Protein AF-A0A9X7JM25-F1 (afdb_monomer)

Solvent-accessible surface area (backbone atoms only — not comparable to full-atom values): 6922 Å² total; per-residue (Å²): 92,51,66,63,27,48,54,49,48,66,61,39,54,89,44,40,54,69,68,23,54,50,30,38,52,52,12,54,49,28,42,51,52,20,72,70,44,89,47,70,68,56,23,52,52,27,41,51,51,10,42,55,28,9,51,52,13,34,55,44,31,55,50,28,43,59,54,46,61,68,72,71,54,93,78,71,74,87,81,81,86,73,93,77,94,79,82,95,66,73,71,80,69,86,78,89,75,85,86,85,78,80,91,72,96,80,84,88,85,91,85,86,132

Sequence (113 aa):
EVAAARDFVTTHRGAVGCRARTRLAEAERHLGLARGARDLRTMRSETGHADSLARQARALAEHDVGTYGTRYDPGTPPPTRALGGALLGGIILAGLLPARFGGGATRGRLAAG

Radius of gyration: 21.44 Å; Cα contacts (8 Å, |Δi|>4): 85; chains: 1; bounding box: 59×49×49 Å

Organism: NCBI:txid35764

Mean predicted aligned error: 14.3 Å

Foldseek 3Di:
DLVVLVVLCVQQVVQADPQLVVLSVQLVVLCVQLVVDPDPVSVVVSNVSSVVSSVVSNVRSVVSVVVSVVVPPPDDDDDDDDDDDDDPGPPPPPDDDDDPDDDDPPDPPDPDD

Secondary structure (DSSP, 8-state):
-HHHHHHHHHHTTTT--HHHHHHHHHHHHHHHHHHH-SSHHHHHHHHHHHHHHHHHHHHHHHHHHHHHHHHS-TT-PSP-S------------S-SS----------------

pLDDT: mean 77.91, std 23.53, range [39.62, 98.81]

Structure (mmCIF, N/CA/C/O backbone):
data_AF-A0A9X7JM25-F1
#
_entry.id   AF-A0A9X7JM25-F1
#
loop_
_atom_site.group_PDB
_atom_site.id
_atom_site.type_symbol
_atom_site.label_atom_id
_atom_site.label_alt_id
_atom_site.label_comp_id
_atom_site.label_asym_id
_atom_site.label_entity_id
_atom_site.label_seq_id
_atom_site.pdbx_PDB_ins_code
_atom_site.Cartn_x
_atom_site.Cartn_y
_atom_site.Cartn_z
_atom_site.occupancy
_atom_site.B_iso_or_equiv
_atom_site.auth_seq_id
_atom_site.auth_comp_id
_atom_site.auth_asym_id
_atom_site.auth_atom_id
_atom_site.pdbx_PDB_model_num
ATOM 1 N N . GLU A 1 1 ? 9.565 2.365 0.554 1.00 93.19 1 GLU A N 1
ATOM 2 C CA . GLU A 1 1 ? 8.119 2.617 0.760 1.00 93.19 1 GLU A CA 1
ATOM 3 C C . GLU A 1 1 ? 7.229 1.371 0.805 1.00 93.19 1 GLU A C 1
ATOM 5 O O . GLU A 1 1 ? 6.588 1.173 1.829 1.00 93.19 1 GLU A O 1
ATOM 10 N N . VAL A 1 2 ? 7.169 0.521 -0.236 1.00 97.19 2 VAL A N 1
ATOM 11 C CA . VAL A 1 2 ? 6.198 -0.607 -0.311 1.00 97.19 2 VAL A CA 1
ATOM 12 C C . VAL A 1 2 ? 6.240 -1.539 0.910 1.00 97.19 2 VAL A C 1
ATOM 14 O O . VAL A 1 2 ? 5.201 -1.817 1.501 1.00 97.19 2 VAL A O 1
ATOM 17 N N . ALA A 1 3 ? 7.434 -1.973 1.332 1.00 97.62 3 ALA A N 1
ATOM 18 C CA . ALA A 1 3 ? 7.593 -2.829 2.511 1.00 97.62 3 ALA A CA 1
ATOM 19 C C . ALA A 1 3 ? 7.087 -2.147 3.795 1.00 97.62 3 ALA A C 1
ATOM 21 O O . ALA A 1 3 ? 6.287 -2.720 4.520 1.00 97.62 3 ALA A O 1
ATOM 22 N N . ALA A 1 4 ? 7.446 -0.880 4.015 1.00 96.75 4 ALA A N 1
ATOM 23 C CA . ALA A 1 4 ? 6.991 -0.123 5.179 1.00 96.75 4 ALA A CA 1
ATOM 24 C C . ALA A 1 4 ? 5.463 0.076 5.199 1.00 96.75 4 ALA A C 1
ATOM 26 O O . ALA A 1 4 ? 4.848 0.045 6.265 1.00 96.75 4 ALA A O 1
ATOM 27 N N . ALA A 1 5 ? 4.838 0.285 4.034 1.00 97.56 5 ALA A N 1
ATOM 28 C CA . ALA A 1 5 ? 3.382 0.355 3.919 1.00 97.56 5 ALA A CA 1
ATOM 29 C C . ALA A 1 5 ? 2.732 -1.004 4.229 1.00 97.56 5 ALA A C 1
ATOM 31 O O . ALA A 1 5 ? 1.753 -1.056 4.974 1.00 97.56 5 ALA A O 1
ATOM 32 N N . ARG A 1 6 ? 3.304 -2.103 3.721 1.00 98.31 6 ARG A N 1
ATOM 33 C CA . ARG A 1 6 ? 2.870 -3.467 4.044 1.00 98.31 6 ARG A CA 1
ATOM 34 C C . ARG A 1 6 ? 2.939 -3.737 5.540 1.00 98.31 6 ARG A C 1
ATOM 36 O O . ARG A 1 6 ? 1.923 -4.125 6.107 1.00 98.31 6 ARG A O 1
ATOM 43 N N . ASP A 1 7 ? 4.078 -3.479 6.172 1.00 97.56 7 ASP A N 1
ATOM 44 C CA . ASP A 1 7 ? 4.289 -3.749 7.598 1.00 97.56 7 ASP A CA 1
ATOM 45 C C . ASP A 1 7 ? 3.299 -2.972 8.475 1.00 97.56 7 ASP A C 1
ATOM 47 O O . ASP A 1 7 ? 2.725 -3.507 9.431 1.00 97.56 7 ASP A O 1
ATOM 51 N N . PHE A 1 8 ? 3.031 -1.712 8.117 1.00 96.75 8 PHE A N 1
ATOM 52 C CA . PHE A 1 8 ? 2.034 -0.900 8.807 1.00 96.75 8 PHE A CA 1
ATOM 53 C C . PHE A 1 8 ? 0.626 -1.495 8.671 1.00 96.75 8 PHE A C 1
ATOM 55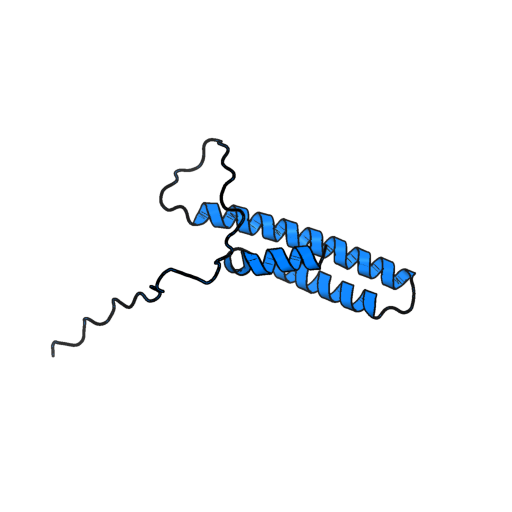 O O . PHE A 1 8 ? -0.078 -1.649 9.674 1.00 96.75 8 PHE A O 1
ATOM 62 N N . VAL A 1 9 ? 0.228 -1.872 7.451 1.00 96.00 9 VAL A N 1
ATOM 63 C CA . VAL A 1 9 ? -1.080 -2.485 7.172 1.00 96.00 9 VAL A CA 1
ATOM 64 C C . VAL A 1 9 ? -1.228 -3.837 7.871 1.00 96.00 9 VAL A C 1
ATOM 66 O O . VAL A 1 9 ? -2.299 -4.122 8.407 1.00 96.00 9 VAL A O 1
ATOM 69 N N . THR A 1 10 ? -0.182 -4.667 7.911 1.00 96.12 10 THR A N 1
ATOM 70 C CA . THR A 1 10 ? -0.231 -5.967 8.596 1.00 96.12 10 THR A CA 1
ATOM 71 C C . THR A 1 10 ? -0.344 -5.808 10.106 1.00 96.12 10 THR A C 1
ATOM 73 O O . THR A 1 10 ? -1.133 -6.521 10.727 1.00 96.12 10 THR A O 1
ATOM 76 N N . THR A 1 11 ? 0.380 -4.846 10.683 1.00 95.75 11 THR A N 1
ATOM 77 C CA . THR A 1 11 ? 0.337 -4.548 12.124 1.00 95.75 11 THR A CA 1
ATOM 78 C C . THR A 1 11 ? -1.043 -4.036 12.543 1.00 95.75 11 THR A C 1
ATOM 80 O O . THR A 1 11 ? -1.583 -4.465 13.557 1.00 95.75 11 THR A O 1
ATOM 83 N N . HIS A 1 12 ? -1.675 -3.194 11.721 1.00 95.19 12 HIS A N 1
ATOM 84 C CA . HIS A 1 12 ? -2.960 -2.557 12.032 1.00 95.19 12 HIS A CA 1
ATOM 85 C C . HIS A 1 12 ? -4.141 -3.158 11.264 1.00 95.19 12 HIS A C 1
ATOM 87 O O . HIS A 1 12 ? -5.150 -2.492 11.021 1.00 95.19 12 HIS A O 1
ATOM 93 N N . ARG A 1 13 ? -4.052 -4.436 10.876 1.00 90.69 13 ARG A N 1
ATOM 94 C CA . ARG A 1 13 ? -5.011 -5.063 9.952 1.00 90.69 13 ARG A CA 1
ATOM 95 C C . ARG A 1 13 ? -6.476 -4.999 10.396 1.00 90.69 13 ARG A C 1
ATOM 97 O O . ARG A 1 13 ? -7.338 -5.162 9.546 1.00 90.69 13 ARG A O 1
ATOM 104 N N . GLY A 1 14 ? -6.760 -4.814 11.688 1.00 91.31 14 GLY A N 1
ATOM 105 C CA . GLY A 1 14 ? -8.125 -4.665 12.210 1.00 91.31 14 GLY A CA 1
ATOM 106 C C . GLY A 1 14 ? -8.721 -3.268 12.010 1.00 91.31 14 GLY A C 1
ATOM 107 O O . GLY A 1 14 ? -9.931 -3.145 11.868 1.00 91.31 14 GLY A O 1
ATOM 108 N N . ALA A 1 15 ? -7.877 -2.236 11.953 1.00 92.81 15 ALA A N 1
ATOM 109 C CA . 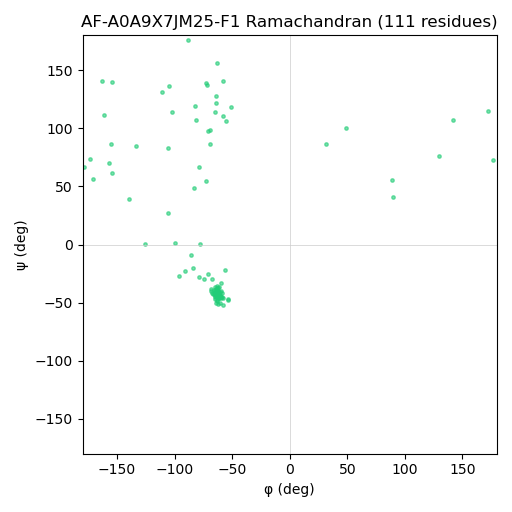ALA A 1 15 ? -8.294 -0.842 11.813 1.00 92.81 15 ALA A CA 1
ATOM 110 C C . ALA A 1 15 ? -8.252 -0.348 10.358 1.00 92.81 15 ALA A C 1
ATOM 112 O O . ALA A 1 15 ? -9.007 0.542 9.992 1.00 92.81 15 ALA A O 1
ATOM 113 N N . VAL A 1 16 ? -7.395 -0.933 9.517 1.00 96.19 16 VAL A N 1
ATOM 114 C CA . VAL A 1 16 ? -7.196 -0.498 8.125 1.00 96.19 16 VAL A CA 1
ATOM 115 C C . VAL A 1 16 ? -8.383 -0.880 7.226 1.00 96.19 16 VAL A C 1
ATOM 117 O O . VAL A 1 16 ? -8.908 -1.995 7.305 1.00 96.19 16 VAL A O 1
ATOM 120 N N . GLY A 1 17 ? -8.788 0.016 6.323 1.00 94.12 17 GLY A N 1
ATOM 121 C CA . GLY A 1 17 ? -9.892 -0.146 5.374 1.00 94.12 17 GLY A CA 1
ATOM 122 C C . GLY A 1 17 ? -9.505 -0.786 4.032 1.00 94.12 17 GLY A C 1
ATOM 123 O O . GLY A 1 17 ? -8.346 -1.102 3.756 1.00 94.12 17 GLY A O 1
ATOM 124 N N . CYS A 1 18 ? -10.494 -1.027 3.163 1.00 96.94 18 CYS A N 1
ATOM 125 C CA . CYS A 1 18 ? -10.274 -1.667 1.856 1.00 96.94 18 CYS A CA 1
ATOM 126 C C . CYS A 1 18 ? -9.434 -0.803 0.903 1.00 96.94 18 CYS A C 1
ATOM 128 O O . CYS A 1 18 ? -8.551 -1.329 0.236 1.00 96.94 18 CYS A O 1
ATOM 130 N N . ARG A 1 19 ? -9.638 0.522 0.893 1.00 97.50 19 ARG A N 1
ATOM 131 C CA . ARG A 1 19 ? -8.928 1.450 -0.006 1.00 97.50 19 ARG A CA 1
ATOM 132 C C . ARG A 1 19 ? -7.412 1.409 0.194 1.00 97.50 19 ARG A C 1
ATOM 134 O O . ARG A 1 19 ? -6.679 1.298 -0.784 1.00 97.50 19 ARG A O 1
ATOM 141 N N . ALA A 1 20 ? -6.951 1.444 1.446 1.00 97.94 20 ALA A N 1
ATOM 142 C CA . ALA A 1 20 ? -5.531 1.338 1.773 1.00 97.94 20 ALA A CA 1
ATOM 143 C C . ALA A 1 20 ? -4.936 0.003 1.287 1.00 97.94 20 ALA A C 1
ATOM 145 O O . ALA A 1 20 ? -3.879 -0.015 0.658 1.00 97.94 20 ALA A O 1
ATOM 146 N N . ARG A 1 21 ? -5.655 -1.110 1.503 1.00 98.00 21 ARG A N 1
ATOM 147 C CA . ARG A 1 21 ? -5.232 -2.443 1.039 1.00 98.00 21 ARG A CA 1
ATOM 148 C C . ARG A 1 21 ? -5.171 -2.541 -0.485 1.00 98.00 21 ARG A C 1
ATOM 150 O O . ARG A 1 21 ? -4.213 -3.101 -1.005 1.00 98.00 21 ARG A O 1
ATOM 157 N N . THR A 1 22 ? -6.140 -1.971 -1.201 1.00 98.44 22 THR A N 1
ATOM 158 C CA . THR A 1 22 ? -6.124 -1.937 -2.672 1.00 98.44 22 THR A CA 1
ATOM 159 C C . THR A 1 22 ? -4.912 -1.171 -3.192 1.00 98.44 22 THR A C 1
ATOM 161 O O . THR A 1 22 ? -4.199 -1.687 -4.047 1.00 98.44 22 THR A O 1
ATOM 164 N N . ARG A 1 23 ? -4.609 0.012 -2.637 1.00 98.44 23 ARG A N 1
ATOM 165 C CA . ARG A 1 23 ? -3.425 0.780 -3.059 1.00 98.44 23 ARG A CA 1
ATOM 166 C C . ARG A 1 23 ? -2.116 0.049 -2.768 1.00 98.44 23 ARG A C 1
ATOM 168 O O . ARG A 1 23 ? -1.198 0.124 -3.577 1.00 98.44 23 ARG A O 1
ATOM 175 N N . LEU A 1 24 ? -2.038 -0.690 -1.660 1.00 98.62 24 LEU A N 1
ATOM 176 C CA . LEU A 1 24 ? -0.881 -1.537 -1.371 1.00 98.62 24 LEU A CA 1
ATOM 177 C C . LEU A 1 24 ? -0.736 -2.670 -2.401 1.00 98.62 24 LEU A C 1
ATOM 179 O O . LEU A 1 24 ? 0.360 -2.881 -2.909 1.00 98.62 24 LEU A O 1
ATOM 183 N N . ALA A 1 25 ? -1.829 -3.353 -2.750 1.00 98.62 25 ALA A N 1
ATOM 184 C CA . ALA A 1 25 ? -1.804 -4.419 -3.752 1.00 98.62 25 ALA A CA 1
ATOM 185 C C . ALA A 1 25 ? -1.375 -3.901 -5.138 1.00 98.62 25 ALA A C 1
ATOM 187 O O . ALA A 1 25 ? -0.586 -4.544 -5.832 1.00 98.62 25 ALA A O 1
ATOM 188 N N . GLU A 1 26 ? -1.840 -2.713 -5.532 1.00 98.69 26 GLU A N 1
ATOM 189 C CA . GLU A 1 26 ? -1.385 -2.058 -6.762 1.00 98.69 26 GLU A CA 1
ATOM 190 C C . GLU A 1 26 ? 0.104 -1.688 -6.688 1.00 98.69 26 GLU A C 1
ATOM 192 O O . GLU A 1 26 ? 0.839 -1.924 -7.647 1.00 98.69 26 GLU A O 1
ATOM 197 N N . ALA A 1 27 ? 0.579 -1.175 -5.548 1.00 98.75 27 ALA A N 1
ATOM 198 C CA . ALA A 1 27 ? 1.996 -0.876 -5.34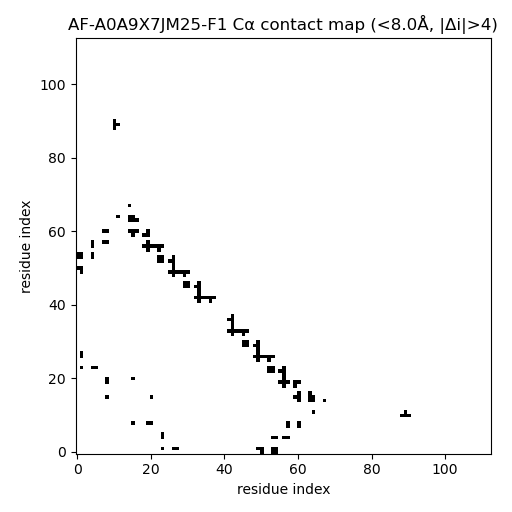8 1.00 98.75 27 ALA A CA 1
ATOM 199 C C . ALA A 1 27 ? 2.878 -2.128 -5.502 1.00 98.75 27 ALA A C 1
ATOM 201 O O . ALA A 1 27 ? 3.898 -2.096 -6.192 1.00 98.75 27 ALA A O 1
ATOM 202 N N . GLU A 1 28 ? 2.471 -3.250 -4.902 1.00 98.56 28 GLU A N 1
ATOM 203 C CA . GLU A 1 28 ? 3.168 -4.534 -5.022 1.00 98.56 28 GLU A CA 1
ATOM 204 C C . GLU A 1 28 ? 3.149 -5.066 -6.461 1.00 98.56 28 GLU A C 1
ATOM 206 O O . GLU A 1 28 ? 4.168 -5.573 -6.941 1.00 98.56 28 GLU A O 1
ATOM 211 N N . ARG A 1 29 ? 2.033 -4.888 -7.182 1.00 98.62 29 ARG A N 1
ATOM 212 C CA . ARG A 1 29 ? 1.929 -5.228 -8.607 1.00 98.62 29 ARG A CA 1
ATOM 213 C C . ARG A 1 29 ? 2.936 -4.439 -9.447 1.00 98.62 29 ARG A C 1
ATOM 215 O O . ARG A 1 29 ? 3.682 -5.052 -10.208 1.00 98.62 29 ARG A O 1
ATOM 222 N N . HIS A 1 30 ? 2.993 -3.115 -9.294 1.00 98.56 30 HIS A N 1
ATOM 223 C CA . HIS A 1 30 ? 3.952 -2.266 -10.014 1.00 98.56 30 HIS A CA 1
ATOM 224 C C . HIS A 1 30 ? 5.406 -2.611 -9.663 1.00 98.56 30 HIS A C 1
ATOM 226 O O . HIS A 1 30 ? 6.262 -2.682 -10.542 1.00 98.56 30 HIS A O 1
ATOM 232 N N . LEU A 1 31 ? 5.690 -2.943 -8.401 1.00 98.31 31 LEU A N 1
ATOM 233 C CA . LEU A 1 31 ? 7.016 -3.413 -8.000 1.00 98.31 31 LEU A CA 1
ATOM 234 C C . LEU A 1 31 ? 7.381 -4.757 -8.658 1.00 98.31 31 LEU A C 1
ATOM 236 O O . LEU A 1 31 ? 8.536 -4.975 -9.025 1.00 98.31 31 LEU A O 1
ATOM 240 N N . GLY A 1 32 ? 6.407 -5.653 -8.833 1.00 98.19 32 GLY A N 1
ATOM 241 C CA . GLY A 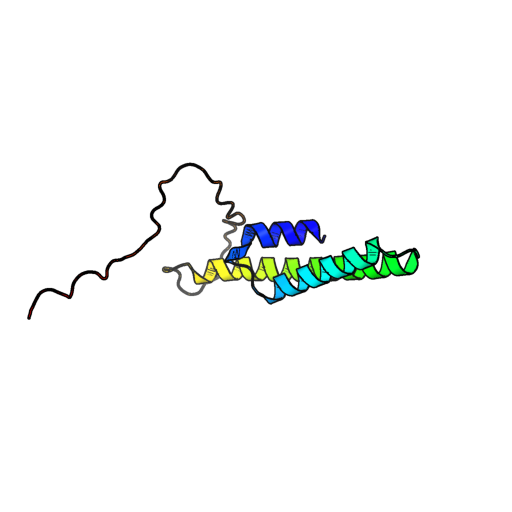1 32 ? 6.571 -6.886 -9.604 1.00 98.19 32 GLY A CA 1
ATOM 242 C C . GLY A 1 32 ? 6.909 -6.618 -11.074 1.00 98.19 32 GLY A C 1
ATOM 243 O O . GLY A 1 32 ? 7.844 -7.219 -11.601 1.00 98.19 32 GLY A O 1
ATOM 244 N N . LEU A 1 33 ? 6.210 -5.671 -11.709 1.00 98.12 33 LEU A N 1
ATOM 245 C CA . LEU A 1 33 ? 6.489 -5.246 -13.087 1.00 98.12 33 LEU A CA 1
ATOM 246 C C . LEU A 1 33 ? 7.888 -4.630 -13.219 1.00 98.12 33 LEU A C 1
ATOM 248 O O . LEU 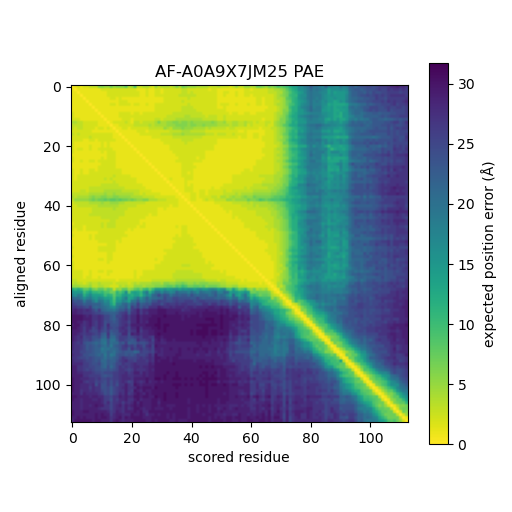A 1 33 ? 8.631 -4.995 -14.128 1.00 98.12 33 LEU A O 1
ATOM 252 N N . ALA A 1 34 ? 8.286 -3.770 -12.276 1.00 97.94 34 ALA A N 1
ATOM 253 C CA . ALA A 1 34 ? 9.620 -3.174 -12.244 1.00 97.94 34 ALA A CA 1
ATOM 254 C C . ALA A 1 34 ? 10.727 -4.237 -12.171 1.00 97.94 34 ALA A C 1
ATOM 256 O O . ALA A 1 34 ? 11.724 -4.133 -12.880 1.00 97.94 34 ALA A O 1
ATOM 257 N N . ARG A 1 35 ? 10.540 -5.283 -11.353 1.00 97.62 35 ARG A N 1
ATOM 258 C CA . ARG A 1 35 ? 11.498 -6.397 -11.215 1.00 97.62 35 ARG A CA 1
ATOM 259 C C . ARG A 1 35 ? 11.610 -7.257 -12.475 1.00 97.62 35 ARG A C 1
ATOM 261 O O . ARG A 1 35 ? 12.664 -7.834 -12.711 1.00 97.62 35 ARG A O 1
ATOM 268 N N . GLY A 1 36 ? 10.534 -7.364 -13.254 1.00 97.50 36 GLY A N 1
ATOM 269 C CA . GLY A 1 36 ? 10.522 -8.092 -14.526 1.00 97.50 36 GLY A CA 1
ATOM 270 C C . GLY A 1 36 ? 10.993 -7.268 -15.730 1.00 97.50 36 GLY A C 1
ATOM 271 O O . GLY A 1 36 ? 11.165 -7.824 -16.816 1.00 97.50 36 GLY A O 1
ATOM 272 N N . ALA A 1 37 ? 11.184 -5.956 -15.571 1.00 97.25 37 ALA A N 1
ATOM 273 C CA . ALA A 1 37 ? 11.572 -5.070 -16.659 1.00 97.25 37 ALA A CA 1
ATOM 274 C C . ALA A 1 37 ? 13.031 -5.299 -17.085 1.00 97.25 37 ALA A C 1
ATOM 276 O O . ALA A 1 37 ? 13.929 -5.408 -16.254 1.00 97.25 37 ALA A O 1
ATOM 277 N N . ARG A 1 38 ? 13.271 -5.324 -18.401 1.00 96.88 38 ARG A N 1
ATOM 278 C CA . ARG A 1 38 ? 14.621 -5.431 -18.988 1.00 96.88 38 ARG A CA 1
ATOM 279 C C . ARG A 1 38 ? 15.264 -4.071 -19.261 1.00 96.88 38 ARG A C 1
ATOM 281 O O . ARG A 1 38 ? 16.484 -3.968 -19.288 1.00 96.88 38 ARG A O 1
ATOM 288 N N . ASP A 1 39 ? 14.441 -3.034 -19.408 1.00 97.00 39 ASP A N 1
ATOM 289 C CA . ASP A 1 39 ? 14.882 -1.679 -19.723 1.00 97.00 39 ASP A CA 1
ATOM 290 C C . ASP A 1 39 ? 14.818 -0.765 -18.498 1.00 97.00 39 ASP A C 1
ATOM 292 O O . ASP A 1 39 ? 13.809 -0.703 -17.787 1.00 97.00 39 ASP A O 1
ATOM 296 N N . LEU A 1 40 ? 15.869 0.038 -18.308 1.00 97.00 40 LEU A N 1
ATOM 297 C CA . LEU A 1 40 ? 15.990 0.954 -17.170 1.00 97.00 40 LEU A CA 1
ATOM 298 C C . LEU A 1 40 ? 14.857 1.993 -17.108 1.00 97.00 40 LEU A C 1
ATOM 300 O O . LEU A 1 40 ? 14.441 2.395 -16.021 1.00 97.00 40 LEU A O 1
ATOM 304 N N . ARG A 1 41 ? 14.340 2.427 -18.266 1.00 97.75 41 ARG A N 1
ATOM 305 C CA . ARG A 1 41 ? 13.230 3.393 -18.346 1.00 97.75 41 ARG A CA 1
ATOM 306 C C . ARG A 1 41 ? 11.952 2.821 -17.735 1.00 97.75 41 ARG A C 1
ATOM 308 O O . ARG A 1 41 ? 11.363 3.457 -16.864 1.00 97.75 41 ARG A O 1
ATOM 315 N N . THR A 1 42 ? 11.573 1.613 -18.145 1.00 96.31 42 THR A N 1
ATOM 316 C CA . THR A 1 42 ? 10.390 0.908 -17.637 1.00 96.31 42 THR A CA 1
ATOM 317 C C . THR A 1 42 ? 10.557 0.579 -16.161 1.00 96.31 42 THR A C 1
ATOM 319 O O . THR A 1 42 ? 9.686 0.918 -15.366 1.00 96.31 42 THR A O 1
ATOM 322 N N . MET A 1 43 ? 11.713 0.031 -15.765 1.00 98.12 43 MET A N 1
ATOM 323 C CA . MET A 1 43 ? 12.019 -0.251 -14.359 1.00 98.12 43 MET A CA 1
ATOM 324 C C . MET A 1 43 ? 11.839 0.998 -13.481 1.00 98.12 43 MET A C 1
ATOM 326 O O . MET A 1 43 ? 11.195 0.935 -12.432 1.00 98.12 43 MET A O 1
ATOM 330 N N . ARG A 1 44 ? 12.366 2.152 -13.917 1.00 98.25 44 ARG A N 1
ATOM 331 C CA . ARG A 1 44 ? 12.264 3.416 -13.174 1.00 98.25 44 ARG A CA 1
ATOM 332 C C . ARG A 1 44 ? 10.829 3.940 -13.104 1.00 98.25 44 ARG A C 1
ATOM 334 O O . ARG A 1 44 ? 10.421 4.394 -12.038 1.00 98.25 44 ARG A O 1
ATOM 341 N N . SER A 1 45 ? 10.077 3.869 -14.203 1.00 98.31 45 SER A N 1
ATOM 342 C CA . SER A 1 45 ? 8.670 4.291 -14.231 1.00 98.31 45 SER A CA 1
ATOM 343 C C . SER A 1 45 ? 7.820 3.446 -13.280 1.00 98.31 45 SER A C 1
ATOM 345 O O . SER A 1 45 ? 7.140 3.984 -12.408 1.00 98.31 45 SER A O 1
ATOM 347 N N . GLU A 1 46 ? 7.920 2.121 -13.386 1.00 98.25 46 GLU A N 1
ATOM 348 C CA . GLU A 1 46 ? 7.171 1.171 -12.557 1.00 98.25 46 GLU A CA 1
ATOM 349 C C . GLU A 1 46 ? 7.539 1.279 -11.069 1.00 98.25 46 GLU A C 1
ATOM 351 O O . GLU A 1 46 ? 6.662 1.267 -10.206 1.00 98.25 46 GLU A O 1
ATOM 356 N N . THR A 1 47 ? 8.823 1.485 -10.752 1.00 98.44 47 THR A N 1
ATOM 357 C CA . THR A 1 47 ? 9.266 1.741 -9.368 1.00 98.44 47 THR A CA 1
ATOM 358 C C . THR A 1 47 ? 8.658 3.035 -8.820 1.00 98.44 47 THR A C 1
ATOM 360 O O . THR A 1 47 ? 8.193 3.067 -7.682 1.00 98.44 47 THR A O 1
ATOM 363 N N . GLY A 1 48 ? 8.596 4.094 -9.634 1.00 98.38 48 GLY A N 1
ATOM 364 C CA . GLY A 1 48 ? 7.959 5.354 -9.247 1.00 98.38 48 GLY A CA 1
ATOM 365 C C . GLY A 1 48 ? 6.456 5.208 -8.985 1.00 98.38 48 GLY A C 1
ATOM 366 O O . GLY A 1 48 ? 5.943 5.755 -8.005 1.00 98.38 48 GLY A O 1
ATOM 367 N N . HIS A 1 49 ? 5.752 4.425 -9.811 1.00 98.56 49 HIS A N 1
ATOM 368 C CA . HIS A 1 49 ? 4.343 4.092 -9.575 1.00 98.56 49 HIS A CA 1
ATOM 369 C C . HIS A 1 49 ? 4.157 3.310 -8.272 1.00 98.56 49 HIS A C 1
ATOM 371 O O . HIS A 1 49 ? 3.287 3.665 -7.472 1.00 98.56 49 HIS A O 1
ATOM 377 N N . ALA A 1 50 ? 5.002 2.306 -8.023 1.00 98.69 50 ALA A N 1
ATOM 378 C CA . ALA A 1 50 ? 4.975 1.526 -6.791 1.00 98.69 50 ALA A CA 1
ATOM 379 C C . ALA A 1 50 ? 5.167 2.408 -5.545 1.00 98.69 50 ALA A C 1
ATOM 381 O O . ALA A 1 50 ? 4.388 2.311 -4.595 1.00 98.69 50 ALA A O 1
ATOM 382 N N . ASP A 1 51 ? 6.146 3.316 -5.559 1.00 98.50 51 ASP A N 1
ATOM 383 C CA . ASP A 1 51 ? 6.404 4.218 -4.432 1.00 98.50 51 ASP A CA 1
ATOM 384 C C . ASP A 1 51 ? 5.256 5.210 -4.197 1.00 98.50 51 ASP A C 1
ATOM 386 O O . ASP A 1 51 ? 4.844 5.424 -3.053 1.00 98.50 51 ASP A O 1
ATOM 390 N N . SER A 1 52 ? 4.694 5.788 -5.263 1.00 98.75 52 SER A N 1
ATOM 391 C CA . SER A 1 52 ? 3.545 6.698 -5.159 1.00 98.75 52 SER A CA 1
ATOM 392 C C . SER A 1 52 ? 2.319 6.002 -4.559 1.00 98.75 52 SER A C 1
ATOM 394 O O . SER A 1 52 ? 1.652 6.546 -3.672 1.00 98.75 52 SER A O 1
ATOM 396 N N . LEU A 1 53 ? 2.024 4.779 -5.002 1.00 98.81 53 LEU A N 1
ATOM 397 C CA . LEU A 1 53 ? 0.908 3.989 -4.482 1.00 98.81 53 LEU A CA 1
ATOM 398 C C . LEU A 1 53 ? 1.145 3.541 -3.037 1.00 98.81 53 LEU A C 1
ATOM 400 O O . LEU A 1 53 ? 0.221 3.606 -2.227 1.00 98.81 53 LEU A O 1
ATOM 404 N N . ALA A 1 54 ? 2.375 3.169 -2.678 1.00 98.69 54 ALA A N 1
ATOM 405 C CA . ALA A 1 54 ? 2.727 2.802 -1.309 1.00 98.69 54 ALA A CA 1
ATOM 406 C C . ALA A 1 54 ? 2.547 3.967 -0.327 1.00 98.69 54 ALA A C 1
ATOM 408 O O . ALA A 1 54 ? 1.991 3.775 0.756 1.00 98.69 54 ALA A O 1
ATOM 409 N N . ARG A 1 55 ? 2.949 5.186 -0.711 1.00 98.62 55 ARG A N 1
ATOM 410 C CA . ARG A 1 55 ? 2.724 6.392 0.106 1.00 98.62 55 ARG A CA 1
ATOM 411 C C . ARG A 1 55 ? 1.235 6.671 0.303 1.00 98.62 55 ARG A C 1
ATOM 413 O O . ARG A 1 55 ? 0.813 6.964 1.418 1.00 98.62 55 ARG A O 1
ATOM 420 N N . GLN A 1 56 ? 0.430 6.520 -0.751 1.00 98.62 56 GLN A N 1
ATOM 421 C CA . GLN A 1 56 ? -1.027 6.668 -0.665 1.00 98.62 56 GLN A CA 1
ATOM 422 C C . GLN A 1 56 ? -1.659 5.599 0.236 1.00 98.62 56 GLN A C 1
ATOM 424 O O . GLN A 1 56 ? -2.503 5.921 1.071 1.00 98.62 56 GLN A O 1
ATOM 429 N N . ALA A 1 57 ? -1.231 4.341 0.107 1.00 98.56 57 ALA A N 1
ATOM 430 C CA . ALA A 1 57 ? -1.686 3.248 0.962 1.00 98.56 57 ALA A CA 1
ATOM 431 C C . ALA A 1 57 ? -1.377 3.527 2.437 1.00 98.56 57 ALA A C 1
ATOM 433 O O . ALA A 1 57 ? -2.250 3.365 3.289 1.00 98.56 57 ALA A O 1
ATOM 434 N N . ARG A 1 58 ? -0.159 3.998 2.726 1.00 98.12 58 ARG A N 1
ATOM 435 C CA . ARG A 1 58 ? 0.277 4.353 4.076 1.00 98.12 58 ARG A CA 1
ATOM 436 C C . ARG A 1 58 ? -0.540 5.507 4.660 1.00 98.12 58 ARG A C 1
ATOM 438 O O . ARG A 1 58 ? -1.050 5.360 5.762 1.00 98.12 58 ARG A O 1
ATOM 445 N N . ALA A 1 59 ? -0.725 6.599 3.919 1.00 98.19 59 ALA A N 1
ATOM 446 C CA . ALA A 1 59 ? -1.503 7.747 4.390 1.00 98.19 59 ALA A CA 1
ATOM 447 C C . ALA A 1 59 ? -2.967 7.377 4.698 1.00 98.19 59 ALA A C 1
ATOM 449 O O . ALA A 1 59 ? -3.520 7.796 5.714 1.00 98.19 59 ALA A O 1
ATOM 450 N N . LEU A 1 60 ? -3.588 6.546 3.850 1.00 98.31 60 LEU A N 1
ATOM 451 C CA . LEU A 1 60 ? -4.933 6.019 4.100 1.00 98.31 60 LEU A CA 1
ATOM 452 C C . LEU A 1 60 ? -4.963 5.118 5.340 1.00 98.31 60 LEU A C 1
ATOM 454 O O . LEU A 1 60 ? -5.852 5.258 6.172 1.00 98.31 60 LEU A O 1
ATOM 458 N N . ALA A 1 61 ? -3.982 4.227 5.489 1.00 97.31 61 ALA A N 1
ATOM 459 C CA . ALA A 1 61 ? -3.902 3.340 6.643 1.00 97.31 61 ALA A CA 1
ATOM 460 C C . ALA A 1 61 ? -3.699 4.116 7.957 1.00 97.31 61 ALA A C 1
ATOM 462 O O . ALA A 1 61 ? -4.333 3.791 8.957 1.00 97.31 61 ALA A O 1
ATOM 463 N N . GLU A 1 62 ? -2.850 5.145 7.967 1.00 96.19 62 GLU A N 1
ATOM 464 C CA . GLU A 1 62 ? -2.636 6.019 9.129 1.00 96.19 62 GLU A CA 1
ATOM 465 C C . GLU A 1 62 ? -3.926 6.765 9.510 1.00 96.19 62 GLU A C 1
ATOM 467 O O . GLU A 1 62 ? -4.277 6.832 10.690 1.00 96.19 62 GLU A O 1
ATOM 472 N N . HIS A 1 63 ? -4.684 7.250 8.520 1.00 96.38 63 HIS A N 1
ATOM 473 C CA . HIS A 1 63 ? -5.997 7.858 8.745 1.00 96.38 63 HIS A CA 1
ATOM 474 C C . HIS A 1 63 ? -7.018 6.861 9.320 1.00 96.38 63 HIS A C 1
ATOM 476 O O . HIS A 1 63 ? -7.719 7.171 10.288 1.00 96.38 63 HIS A O 1
ATOM 482 N N . ASP A 1 64 ? -7.084 5.652 8.761 1.00 93.25 64 ASP A N 1
ATOM 483 C CA . ASP A 1 64 ? -7.982 4.595 9.229 1.00 93.25 64 ASP A CA 1
ATOM 484 C C . ASP A 1 64 ? -7.675 4.214 10.690 1.00 93.25 64 ASP A C 1
ATOM 486 O O . ASP A 1 64 ? -8.585 4.126 11.514 1.00 93.25 64 ASP A O 1
ATOM 490 N N . VAL A 1 65 ? -6.394 4.082 11.053 1.00 94.19 65 VAL A N 1
ATOM 491 C CA . VAL A 1 65 ? -5.959 3.815 12.437 1.00 94.19 65 VAL A CA 1
ATOM 492 C C . VAL A 1 65 ? -6.338 4.956 13.380 1.00 94.19 65 VAL A C 1
ATOM 494 O O . VAL A 1 65 ? -6.868 4.698 14.463 1.00 94.19 65 VAL A O 1
ATOM 497 N N . GLY A 1 66 ? -6.120 6.207 12.967 1.00 89.88 66 GLY A N 1
ATOM 498 C CA . GLY A 1 66 ? -6.486 7.376 13.767 1.00 89.88 66 GLY A CA 1
ATOM 499 C C . GLY A 1 66 ? -7.989 7.450 14.047 1.00 89.88 66 GLY A C 1
ATOM 500 O O . GLY A 1 66 ? -8.400 7.677 15.182 1.00 89.88 66 GLY A O 1
ATOM 501 N N . THR A 1 67 ? -8.822 7.196 13.033 1.00 87.69 67 THR A N 1
ATOM 502 C CA . THR A 1 67 ? -10.289 7.230 13.183 1.00 87.69 67 THR A CA 1
ATOM 503 C C . THR A 1 67 ? -10.852 6.017 13.925 1.00 87.69 67 THR A C 1
ATOM 505 O O . THR A 1 67 ? -11.873 6.137 14.604 1.00 87.69 67 THR A O 1
ATOM 508 N N . TYR A 1 68 ? -10.198 4.856 13.833 1.00 82.19 68 TYR A N 1
ATOM 509 C CA . TYR A 1 68 ? -10.600 3.644 14.545 1.00 82.19 68 TYR A CA 1
ATOM 510 C C . TYR A 1 68 ? -10.536 3.826 16.069 1.00 82.19 68 TYR A C 1
ATOM 512 O O . TYR A 1 68 ? -11.469 3.430 16.768 1.00 82.19 68 TYR A O 1
ATOM 520 N N . GLY A 1 69 ? -9.491 4.492 16.576 1.00 69.50 69 GLY A N 1
ATOM 521 C CA . GLY A 1 69 ? -9.350 4.804 18.003 1.00 69.50 69 GLY A CA 1
ATOM 522 C C . GLY A 1 69 ? -10.468 5.701 18.548 1.00 69.50 69 GLY A C 1
ATOM 523 O O . GLY A 1 69 ? -10.952 5.472 19.651 1.00 69.50 69 GLY A O 1
ATOM 524 N N . THR A 1 70 ? -10.950 6.665 17.756 1.00 60.31 70 THR A N 1
ATOM 525 C CA . THR A 1 70 ? -12.036 7.581 18.160 1.00 60.31 70 THR A CA 1
ATOM 526 C C . THR A 1 70 ? -13.408 6.900 18.236 1.00 60.31 70 THR A C 1
ATOM 528 O O . THR A 1 70 ? -14.280 7.363 18.961 1.00 60.31 70 THR A O 1
ATOM 531 N N . ARG A 1 71 ? -13.632 5.805 17.493 1.00 57.12 71 ARG A N 1
ATOM 532 C CA . ARG A 1 71 ? -14.937 5.112 17.442 1.00 57.12 71 ARG A CA 1
ATOM 533 C C . ARG A 1 71 ? -15.158 4.107 18.573 1.00 57.12 71 ARG A C 1
ATOM 535 O O . ARG A 1 71 ? -16.302 3.735 18.810 1.00 57.12 71 ARG A O 1
ATOM 542 N N . TYR A 1 72 ? -14.093 3.632 19.219 1.00 49.78 72 TYR A N 1
ATOM 543 C CA . TYR A 1 72 ? -14.170 2.587 20.247 1.00 49.78 72 TYR A CA 1
ATOM 544 C C . TYR A 1 72 ? -14.126 3.133 21.683 1.00 49.78 72 TYR A C 1
ATOM 546 O O . TYR A 1 72 ? -14.185 2.347 22.620 1.00 49.78 72 TYR A O 1
ATOM 554 N N . ASP A 1 73 ? -14.048 4.451 21.886 1.00 53.88 73 ASP A N 1
ATOM 555 C CA . ASP A 1 73 ? -14.130 5.037 23.226 1.00 53.88 73 ASP A CA 1
ATOM 556 C C . ASP A 1 73 ? -15.605 5.154 23.674 1.00 53.88 73 ASP A C 1
ATOM 558 O O . ASP A 1 73 ? -16.332 5.997 23.142 1.00 53.88 73 ASP A O 1
ATOM 562 N N . PRO A 1 74 ? -16.097 4.328 24.622 1.00 50.75 74 PRO A N 1
ATOM 563 C CA . PRO A 1 74 ? -17.501 4.332 25.033 1.00 50.75 74 PRO A CA 1
ATOM 564 C C . PRO A 1 74 ? -17.851 5.499 25.972 1.00 50.75 74 PRO A C 1
ATOM 566 O O . PRO A 1 74 ? -18.989 5.568 26.435 1.00 50.75 74 PRO A O 1
ATOM 569 N N . GLY A 1 75 ? -16.889 6.372 26.306 1.00 55.38 75 GLY A N 1
ATOM 570 C CA . GLY A 1 75 ? -17.036 7.383 27.356 1.00 55.38 75 GLY A CA 1
ATOM 571 C C . GLY A 1 75 ? -16.763 8.833 26.956 1.00 55.38 75 GLY A C 1
ATOM 572 O O . GLY A 1 75 ? -16.880 9.696 27.821 1.00 55.38 75 GLY A O 1
ATOM 573 N N . THR A 1 76 ? -16.422 9.135 25.699 1.00 47.38 76 THR A N 1
ATOM 574 C CA . THR A 1 76 ? -15.944 10.481 25.3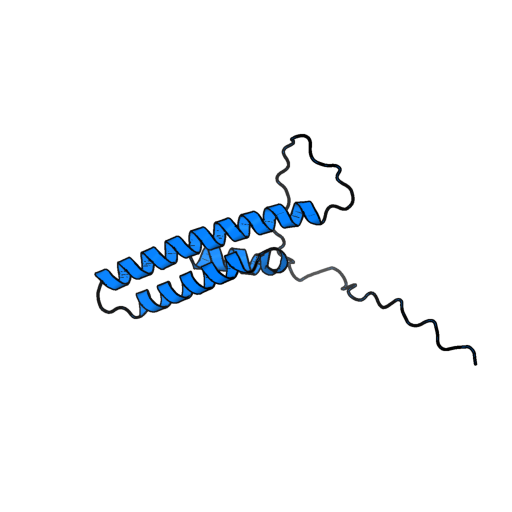24 1.00 47.38 76 THR A CA 1
ATOM 575 C C . THR A 1 76 ? -17.026 11.330 24.632 1.00 47.38 76 THR A C 1
ATOM 577 O O . THR A 1 76 ? -17.429 11.015 23.509 1.00 47.38 76 THR A O 1
ATOM 580 N N . PRO A 1 77 ? -17.496 12.438 25.253 1.00 48.53 77 PRO A N 1
ATOM 581 C CA . PRO A 1 77 ? -18.249 13.493 24.570 1.00 48.53 77 PRO A CA 1
ATOM 582 C C . PRO A 1 77 ? -17.378 14.176 23.493 1.00 48.53 77 PRO A C 1
ATOM 584 O O . PRO A 1 77 ? -16.151 14.160 23.605 1.00 48.53 77 PRO A O 1
ATOM 587 N N . PRO A 1 78 ? -17.967 14.797 22.451 1.00 48.69 78 PRO A N 1
ATOM 588 C CA . PRO A 1 78 ? -17.225 15.293 21.286 1.00 48.69 78 PRO A CA 1
ATOM 589 C C . PRO A 1 78 ? -16.134 16.317 21.670 1.00 48.69 78 PRO A C 1
ATOM 591 O O . PRO A 1 78 ? -16.365 17.157 22.542 1.00 48.69 78 PRO A O 1
ATOM 594 N N . PRO A 1 79 ? -14.941 16.281 21.041 1.00 49.28 79 PRO A N 1
ATOM 595 C CA . PRO A 1 79 ? -13.749 16.859 21.647 1.00 49.28 79 PRO A CA 1
ATOM 596 C C . PRO A 1 79 ? -13.637 18.373 21.445 1.00 49.28 79 PRO A C 1
ATOM 598 O O . PRO A 1 79 ? -13.400 18.871 20.342 1.00 49.28 79 PRO A O 1
ATOM 601 N N . THR A 1 80 ? -13.629 19.104 22.556 1.00 46.47 80 THR A N 1
ATOM 602 C CA . THR A 1 80 ? -12.842 20.333 22.678 1.00 46.47 80 THR A CA 1
ATOM 603 C C . THR A 1 80 ? -11.359 19.965 22.755 1.00 46.47 80 THR A C 1
ATOM 605 O O . THR A 1 80 ? -10.852 19.606 23.810 1.00 46.47 80 THR A O 1
ATOM 608 N N . ARG A 1 81 ? -10.674 20.039 21.609 1.00 54.66 81 ARG A N 1
ATOM 609 C CA . ARG A 1 81 ? -9.259 20.433 21.450 1.00 54.66 81 ARG A CA 1
ATOM 610 C C . ARG A 1 81 ? -8.300 20.090 22.619 1.00 54.66 81 ARG A C 1
ATOM 612 O O . ARG A 1 81 ? -7.999 20.962 23.424 1.00 54.66 81 ARG A O 1
ATOM 619 N N . ALA A 1 82 ? -7.722 18.887 22.635 1.00 43.94 82 ALA A N 1
ATOM 620 C CA . ALA A 1 82 ? -6.478 18.564 23.360 1.00 43.94 82 ALA A CA 1
ATOM 621 C C . ALA A 1 82 ? -5.891 17.257 22.783 1.00 43.94 82 ALA A C 1
ATOM 623 O O . ALA A 1 82 ? -6.574 16.245 22.730 1.00 43.94 82 ALA A O 1
ATOM 624 N N . LEU A 1 83 ? -4.745 17.288 22.095 1.00 51.69 83 LEU A N 1
ATOM 625 C CA . LEU A 1 83 ? -3.438 16.930 22.671 1.00 51.69 83 LEU A CA 1
ATOM 626 C C . LEU A 1 83 ? -3.467 15.597 23.440 1.00 51.69 83 LEU A C 1
ATOM 628 O O . LEU A 1 83 ? -3.853 15.561 24.601 1.00 51.69 83 LEU A O 1
ATOM 632 N N . GLY A 1 84 ? -3.000 14.516 22.811 1.00 42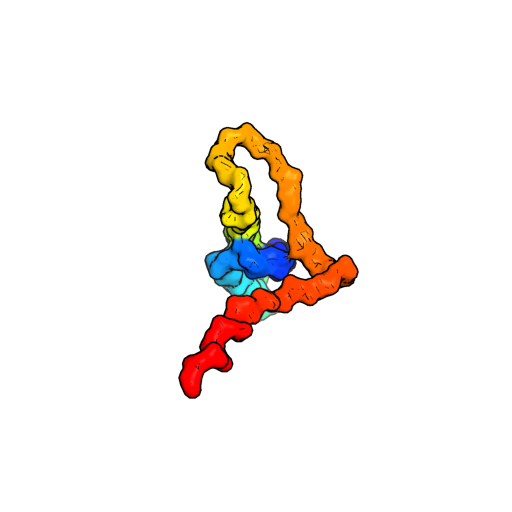.59 84 GLY A N 1
ATOM 633 C CA . GLY A 1 84 ? -2.865 13.224 23.483 1.00 42.59 84 GLY A CA 1
ATOM 634 C C . GLY A 1 84 ? -2.400 12.119 22.548 1.00 42.59 84 GLY A C 1
ATOM 635 O O . GLY A 1 84 ? -3.179 11.256 22.163 1.00 42.59 84 GLY A O 1
ATOM 636 N N . GLY A 1 85 ? -1.127 12.157 22.154 1.00 49.47 85 GLY A N 1
ATOM 637 C CA . GLY A 1 85 ? -0.482 11.004 21.541 1.00 49.47 85 GLY A CA 1
ATOM 638 C C . GLY A 1 85 ? -0.391 9.865 22.554 1.00 49.47 85 GLY A C 1
ATOM 639 O O . GLY A 1 85 ? 0.321 9.990 23.542 1.00 49.47 85 GLY A O 1
ATOM 640 N N . ALA A 1 86 ? -1.098 8.766 22.315 1.00 50.19 86 ALA A N 1
ATOM 641 C CA . ALA A 1 86 ? -0.844 7.472 22.937 1.00 50.19 86 ALA A CA 1
ATOM 642 C C . ALA A 1 86 ? -1.565 6.388 22.125 1.00 50.19 86 ALA A C 1
ATOM 644 O O . ALA A 1 86 ? -2.699 6.589 21.706 1.00 50.19 86 ALA A O 1
ATOM 645 N N . LEU A 1 87 ? -0.911 5.232 21.967 1.00 51.25 87 LEU A N 1
ATOM 646 C CA . LEU A 1 87 ? -1.405 3.988 21.347 1.00 51.25 87 LEU A CA 1
ATOM 647 C C . LEU A 1 87 ? -1.197 3.824 19.826 1.00 51.25 87 LEU A C 1
ATOM 649 O O . LEU A 1 87 ? -2.018 3.233 19.130 1.00 51.25 87 LEU A O 1
ATOM 653 N N . LEU A 1 88 ? -0.026 4.229 19.318 1.00 52.41 88 LEU A N 1
ATOM 654 C CA . LEU A 1 88 ? 0.465 3.859 17.978 1.00 52.41 88 LEU A CA 1
ATOM 655 C C . LEU A 1 88 ? 1.154 2.475 17.953 1.00 52.41 88 LEU A C 1
ATOM 657 O O . LEU A 1 88 ? 2.264 2.328 17.453 1.00 52.41 88 LEU A O 1
ATOM 661 N N . GLY A 1 89 ? 0.546 1.432 18.514 1.00 43.69 89 GLY A N 1
ATOM 662 C CA . GLY A 1 89 ? 1.239 0.142 18.538 1.00 43.69 89 GLY A CA 1
ATOM 663 C C . GLY A 1 89 ? 0.460 -0.989 19.164 1.00 43.69 89 GLY A C 1
ATOM 664 O O . GLY A 1 89 ? 0.869 -1.529 20.184 1.00 43.69 89 GLY A O 1
ATOM 665 N N . GLY A 1 90 ? -0.637 -1.392 18.529 1.00 47.44 90 GLY A N 1
ATOM 666 C CA . GLY A 1 90 ? -1.289 -2.670 18.811 1.00 47.44 90 GLY A CA 1
ATOM 667 C C . GLY A 1 90 ? -0.485 -3.853 18.268 1.00 47.44 90 GLY A C 1
ATOM 668 O O . GLY A 1 90 ? -1.017 -4.659 17.512 1.00 47.44 90 GLY A O 1
ATOM 669 N N . ILE A 1 91 ? 0.792 -3.974 18.635 1.00 47.56 91 ILE A N 1
ATOM 670 C CA . ILE A 1 91 ? 1.443 -5.282 18.665 1.00 47.56 91 ILE A CA 1
ATOM 671 C C . ILE A 1 91 ? 0.787 -6.022 19.826 1.00 47.56 91 ILE A C 1
ATOM 673 O O . ILE A 1 91 ? 1.137 -5.815 20.985 1.00 47.56 91 ILE A O 1
ATOM 677 N N . ILE A 1 92 ? -0.189 -6.881 19.531 1.00 48.69 92 ILE A N 1
ATOM 678 C CA . ILE A 1 92 ? -0.509 -7.960 20.462 1.00 48.69 92 ILE A CA 1
ATOM 679 C C . ILE A 1 92 ? 0.694 -8.900 20.403 1.00 48.69 92 ILE A C 1
ATOM 681 O O . ILE A 1 92 ? 0.744 -9.820 19.588 1.00 48.69 92 ILE A O 1
ATOM 685 N N . LEU A 1 93 ? 1.708 -8.602 21.220 1.00 45.19 93 LEU A N 1
ATOM 686 C CA . LEU A 1 93 ? 2.720 -9.574 21.591 1.00 45.19 93 LEU A CA 1
ATOM 687 C C . LEU A 1 93 ? 1.965 -10.736 22.231 1.00 45.19 93 LEU A C 1
ATOM 689 O O . LEU A 1 93 ? 1.361 -10.614 23.296 1.00 45.19 93 LEU A O 1
ATOM 693 N N . ALA A 1 94 ? 1.959 -11.852 21.514 1.00 44.59 94 ALA A N 1
ATOM 694 C CA . ALA A 1 94 ? 1.615 -13.145 22.052 1.00 44.59 94 ALA A CA 1
ATOM 695 C C . ALA A 1 94 ? 2.444 -13.380 23.321 1.00 44.59 94 ALA A C 1
ATOM 697 O O . ALA A 1 94 ? 3.671 -13.411 23.265 1.00 44.59 94 ALA A O 1
ATOM 698 N N . GLY A 1 95 ? 1.770 -13.541 24.455 1.00 45.41 95 GLY A N 1
ATOM 699 C CA . GLY A 1 95 ? 2.409 -13.952 25.696 1.00 45.41 95 GLY A CA 1
ATOM 700 C C . GLY A 1 95 ? 1.830 -13.247 26.909 1.00 45.41 95 GLY A C 1
ATOM 701 O O . GLY A 1 95 ? 2.142 -12.092 27.158 1.00 45.41 95 GLY A O 1
ATOM 702 N N . LEU A 1 96 ? 1.065 -14.010 27.692 1.00 46.69 96 LEU A N 1
ATOM 703 C CA . LEU A 1 96 ? 0.691 -13.735 29.081 1.00 46.69 96 LEU A CA 1
ATOM 704 C C . LEU A 1 96 ? -0.578 -12.911 29.340 1.00 46.69 96 LEU A C 1
ATOM 706 O O . LEU A 1 96 ? -0.523 -11.978 30.120 1.00 46.69 96 LEU A O 1
AT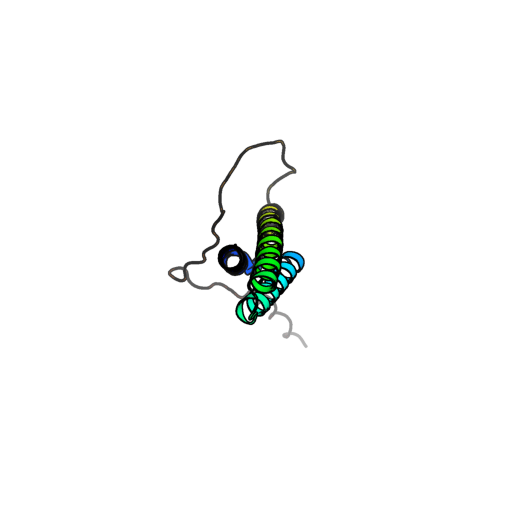OM 710 N N . LEU A 1 97 ? -1.739 -13.322 28.816 1.00 42.62 97 LEU A N 1
ATOM 711 C CA . LEU A 1 97 ? -3.018 -13.259 29.553 1.00 42.62 97 LEU A CA 1
ATOM 712 C C . LEU A 1 97 ? -3.981 -14.334 29.006 1.00 42.62 97 LEU A C 1
ATOM 714 O O . LEU A 1 97 ? -4.006 -14.557 27.793 1.00 42.62 97 LEU A O 1
ATOM 718 N N . PRO A 1 98 ? -4.754 -15.033 29.861 1.00 45.59 98 PRO A N 1
ATOM 719 C CA . PRO A 1 98 ? -5.641 -16.101 29.419 1.00 45.59 98 PRO A CA 1
ATOM 720 C C . PRO A 1 98 ? -6.728 -15.546 28.498 1.00 45.59 98 PRO A C 1
ATOM 722 O O . PRO A 1 98 ? -7.434 -14.589 28.820 1.00 45.59 98 PRO A O 1
ATOM 725 N N . ALA A 1 99 ? -6.847 -16.182 27.336 1.00 45.78 99 ALA A N 1
ATOM 726 C CA . ALA A 1 99 ? -7.882 -15.935 26.356 1.00 45.78 99 ALA A CA 1
ATOM 727 C C . ALA A 1 99 ? -9.272 -16.091 26.991 1.00 45.78 99 ALA A C 1
ATOM 729 O O . ALA A 1 99 ? -9.754 -17.195 27.226 1.00 45.78 99 ALA A O 1
ATOM 730 N N . ARG A 1 100 ? -9.943 -14.964 27.212 1.00 47.56 100 ARG A N 1
ATOM 731 C CA . ARG A 1 100 ? -11.399 -14.890 27.308 1.00 47.56 100 ARG A CA 1
ATOM 732 C C . ARG A 1 100 ? -11.899 -14.256 26.010 1.00 47.56 100 ARG A C 1
ATOM 734 O O . ARG A 1 100 ? -12.140 -13.059 25.914 1.00 47.56 100 ARG A O 1
ATOM 741 N N . PHE A 1 101 ? -12.028 -15.090 24.989 1.00 45.91 101 PHE A N 1
ATOM 742 C CA . PHE A 1 101 ? -12.905 -14.835 23.852 1.00 45.91 101 PHE A CA 1
ATOM 743 C C . PHE A 1 101 ? -14.053 -15.837 23.942 1.00 45.91 101 PHE A C 1
ATOM 745 O O . PHE A 1 101 ? -13.812 -17.024 24.132 1.00 45.91 101 PHE A O 1
ATOM 752 N N . GLY A 1 102 ? -15.289 -15.358 23.811 1.00 51.34 102 GLY A N 1
ATOM 753 C CA . GLY A 1 102 ? -16.462 -16.223 23.675 1.00 51.34 102 GLY A CA 1
ATOM 754 C C . GLY A 1 102 ? -17.592 -15.870 24.628 1.00 51.34 102 GLY A C 1
ATOM 755 O O . GLY A 1 102 ? -17.837 -16.564 25.609 1.00 51.34 102 GLY A O 1
ATOM 756 N N . GLY A 1 103 ? -18.311 -14.792 24.316 1.00 43.66 103 GLY A N 1
ATOM 757 C CA . GLY A 1 103 ? -19.675 -14.626 24.795 1.00 43.66 103 GLY A CA 1
ATOM 758 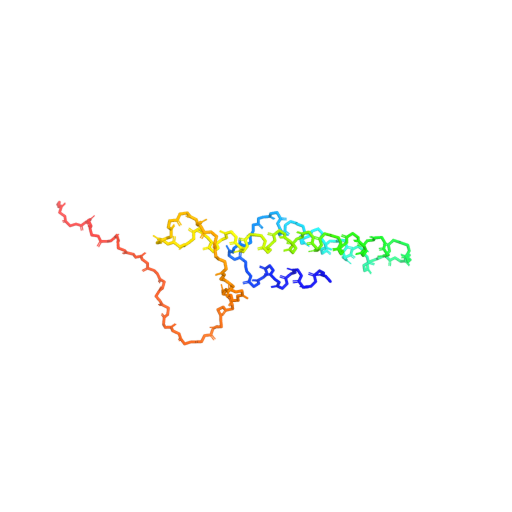C C . GLY A 1 103 ? -20.555 -15.722 24.194 1.00 43.66 103 GLY A C 1
ATOM 759 O O . GLY A 1 103 ? -20.657 -15.844 22.978 1.00 43.66 103 GLY A O 1
ATOM 760 N N . GLY A 1 104 ? -21.178 -16.513 25.061 1.00 45.66 104 GLY A N 1
ATOM 761 C CA . GLY A 1 104 ? -22.159 -17.538 24.713 1.00 45.66 104 GLY A CA 1
ATOM 762 C C . GLY A 1 104 ? -23.314 -17.556 25.710 1.00 45.66 104 GLY A C 1
ATOM 763 O O . GLY A 1 104 ? -23.779 -18.619 26.104 1.00 45.66 104 GLY A O 1
ATOM 764 N N . ALA A 1 105 ? -23.764 -16.385 26.169 1.00 52.53 105 ALA A N 1
ATOM 765 C CA . ALA A 1 105 ? -24.956 -16.254 27.002 1.00 52.53 105 ALA A CA 1
ATOM 766 C C . ALA A 1 105 ? -26.227 -16.338 26.136 1.00 52.53 105 ALA A C 1
ATOM 768 O O . ALA A 1 105 ? -26.946 -15.362 25.974 1.00 52.53 105 ALA A O 1
ATOM 769 N N . THR A 1 106 ? -26.486 -17.503 25.542 1.00 53.50 106 THR A N 1
ATOM 770 C CA . THR A 1 106 ? -27.796 -17.888 24.979 1.00 53.50 106 THR A CA 1
ATOM 771 C C . THR A 1 106 ? -27.934 -19.415 24.974 1.00 53.50 106 THR A C 1
ATOM 773 O O . THR A 1 106 ? -28.109 -20.057 23.946 1.00 53.50 106 THR A O 1
ATOM 776 N N . ARG A 1 107 ? -27.894 -20.032 26.158 1.00 52.28 107 ARG A N 1
ATOM 777 C CA . ARG A 1 107 ? -28.473 -21.367 26.366 1.00 52.28 107 ARG A CA 1
ATOM 778 C C . ARG A 1 107 ? -29.297 -21.333 27.650 1.00 52.28 107 ARG A C 1
ATOM 780 O O . ARG A 1 107 ? -28.806 -21.609 28.732 1.00 52.28 107 ARG A O 1
ATOM 787 N N . GLY A 1 108 ? -30.544 -20.898 27.508 1.00 55.12 108 GLY A N 1
ATOM 788 C CA . GLY A 1 108 ? -31.483 -20.714 28.613 1.00 55.12 108 GLY A CA 1
ATOM 789 C C . GLY A 1 108 ? -32.883 -20.431 28.088 1.00 55.12 108 GLY A C 1
ATOM 790 O O . GLY A 1 108 ? -33.426 -19.357 28.319 1.00 55.12 108 GLY A O 1
ATOM 791 N N . ARG A 1 109 ? -33.398 -21.339 27.255 1.00 56.19 109 ARG A N 1
ATOM 792 C CA . ARG A 1 109 ? -34.824 -21.473 26.915 1.00 56.19 109 ARG A CA 1
ATOM 793 C C . ARG A 1 109 ? -35.023 -22.714 26.060 1.00 56.19 109 ARG A C 1
ATOM 795 O O . ARG A 1 109 ? -35.172 -22.605 24.858 1.00 56.19 109 ARG A O 1
ATOM 802 N N . LEU A 1 110 ? -34.931 -23.873 26.702 1.00 51.62 110 LEU A N 1
ATOM 803 C CA . LEU A 1 110 ? -35.579 -25.126 26.304 1.00 51.62 110 LEU A CA 1
ATOM 804 C C . LEU A 1 110 ? -35.675 -25.980 27.579 1.00 51.62 110 LEU A C 1
ATOM 806 O O . LEU A 1 110 ? -34.920 -26.921 27.787 1.00 51.62 110 LEU A O 1
ATOM 810 N N . ALA A 1 111 ? -36.545 -25.536 28.483 1.00 47.88 111 ALA A N 1
ATOM 811 C CA . ALA A 1 111 ? -37.101 -26.323 29.577 1.00 47.88 111 ALA A CA 1
ATOM 812 C C . ALA A 1 111 ? -38.444 -25.679 29.949 1.00 47.88 111 ALA A C 1
ATOM 814 O O . ALA A 1 111 ? -38.468 -24.754 30.755 1.00 47.88 111 ALA A O 1
ATOM 815 N N . ALA A 1 112 ? -39.515 -26.083 29.260 1.00 43.97 112 ALA A N 1
ATOM 816 C CA . ALA A 1 112 ? -40.911 -26.074 29.718 1.00 43.97 112 ALA A CA 1
ATOM 817 C C . ALA A 1 112 ? -41.814 -26.437 28.528 1.00 43.97 112 ALA A C 1
ATOM 819 O O . ALA A 1 112 ? -41.862 -25.697 27.543 1.00 43.97 112 ALA A O 1
ATOM 820 N N . GLY A 1 113 ? -42.490 -27.578 28.635 1.00 39.62 113 GLY A N 1
ATOM 821 C CA . GLY A 1 113 ? -43.402 -28.153 27.654 1.00 39.62 113 GLY A CA 1
ATOM 822 C C . GLY A 1 113 ? -43.502 -29.644 27.891 1.00 39.62 113 GLY A C 1
ATOM 823 O O . GLY A 1 113 ? -42.961 -30.380 27.042 1.00 39.62 113 GLY A O 1
#